Protein AF-A0A2M8PLF2-F1 (afdb_monomer)

Foldseek 3Di:
DLVVLVVVLVVLLVVQVVQCVVQPVNRDLVVVLVVLVVQLVVLVVDPDPVSSVVSLVSSVVSLVVVDCVSPVPNHVSSVCVCPPPSRVVVLVPDPVSPD

Secondary structure (DSSP, 8-state):
-HHHHHHHHHHHHHHHHHHHHHHGGG---HHHHHHHHHHHHHHHT-S-HHHHHHHHHHHHHHHHHT-TTT-GGGHHHHHHHHT-TTTHHHHHHSTTS--

Radius of gyration: 13.66 Å; Cα contacts (8 Å, |Δi|>4): 62; chains: 1; bounding box: 31×25×39 Å

Sequence (99 aa):
RKAVIRNISSELLLSLKKTYKKDGARFNQRPFYQLVFRLLHEATNLKSKALSHNVRMSIGRLLLSFNPFVCPAFTFAWIELISHRYFAPYLLNYNDGWP

Solvent-accessible surface area (backbone atoms only — not comparable to full-atom values): 5636 Å² total; per-residue (Å²): 110,77,65,55,56,50,51,50,41,54,50,50,50,52,49,51,54,50,48,35,72,73,43,52,95,69,48,73,48,62,67,61,39,52,52,54,49,49,54,52,55,51,31,72,68,43,88,47,64,68,59,22,49,53,48,50,54,49,50,52,54,39,51,63,72,51,32,49,90,78,32,62,84,41,34,68,54,49,53,52,55,57,63,27,85,86,42,33,62,50,38,73,71,36,80,86,58,54,136

Mean predicted aligned error: 5.63 Å

Structure (mmCIF, N/CA/C/O backbone):
data_AF-A0A2M8PLF2-F1
#
_entry.id   AF-A0A2M8PLF2-F1
#
loop_
_atom_site.group_PDB
_atom_site.id
_atom_site.type_symbol
_atom_site.label_atom_id
_atom_site.label_alt_id
_atom_site.label_comp_id
_atom_site.label_asym_id
_atom_site.label_entity_id
_atom_site.label_seq_id
_atom_site.pdbx_PDB_ins_code
_atom_site.Cartn_x
_atom_site.Cartn_y
_atom_site.Cartn_z
_atom_site.occupancy
_atom_site.B_iso_or_equiv
_atom_site.auth_seq_id
_atom_site.auth_comp_id
_atom_site.auth_asym_id
_atom_site.auth_atom_id
_atom_site.pdbx_PDB_model_num
ATOM 1 N N . ARG A 1 1 ? 18.774 -5.215 -0.505 1.00 50.19 1 ARG A N 1
ATOM 2 C CA . ARG A 1 1 ? 17.690 -4.371 -1.085 1.00 50.19 1 ARG A CA 1
ATOM 3 C C . ARG A 1 1 ? 16.289 -4.981 -0.909 1.00 50.19 1 ARG A C 1
ATOM 5 O O . ARG A 1 1 ? 15.478 -4.328 -0.273 1.00 50.19 1 ARG A O 1
ATOM 12 N N . LYS A 1 2 ? 16.004 -6.234 -1.323 1.00 54.06 2 LYS A N 1
ATOM 13 C CA . LYS A 1 2 ? 14.725 -6.930 -0.994 1.00 54.06 2 LYS A CA 1
ATOM 14 C C . LYS A 1 2 ? 14.426 -7.000 0.518 1.00 54.06 2 LYS A C 1
ATOM 16 O O . LYS A 1 2 ? 13.275 -6.872 0.914 1.00 54.06 2 LYS A O 1
ATOM 21 N N . ALA A 1 3 ? 15.459 -7.170 1.350 1.00 59.16 3 ALA A N 1
ATOM 22 C CA . ALA A 1 3 ? 15.332 -7.156 2.812 1.00 59.16 3 ALA A CA 1
ATOM 23 C C . ALA A 1 3 ? 14.848 -5.800 3.358 1.00 59.16 3 ALA A C 1
ATOM 25 O O . ALA A 1 3 ? 13.998 -5.770 4.232 1.00 59.16 3 ALA A O 1
ATOM 26 N N . VAL A 1 4 ? 15.306 -4.684 2.779 1.00 64.06 4 VAL A N 1
ATOM 27 C CA . VAL A 1 4 ? 14.943 -3.332 3.239 1.00 64.06 4 VAL A CA 1
ATOM 28 C C . VAL A 1 4 ? 13.453 -3.071 3.035 1.00 64.06 4 VAL A C 1
ATOM 30 O O . VAL A 1 4 ? 12.776 -2.649 3.960 1.00 64.06 4 VAL A O 1
ATOM 33 N N . ILE A 1 5 ? 12.908 -3.395 1.856 1.00 62.25 5 ILE A N 1
ATOM 34 C CA . ILE A 1 5 ? 11.479 -3.169 1.591 1.00 62.25 5 ILE A CA 1
ATOM 35 C C . ILE A 1 5 ? 10.602 -4.099 2.439 1.00 62.25 5 ILE A C 1
ATOM 37 O O . ILE A 1 5 ? 9.526 -3.704 2.878 1.00 62.25 5 ILE A O 1
ATOM 41 N N . ARG A 1 6 ? 11.075 -5.316 2.729 1.00 65.88 6 ARG A N 1
ATOM 42 C CA . ARG A 1 6 ? 10.396 -6.232 3.652 1.00 65.88 6 ARG A CA 1
ATOM 43 C C . ARG A 1 6 ? 10.349 -5.659 5.070 1.00 65.88 6 ARG A C 1
ATOM 45 O O . ARG A 1 6 ? 9.278 -5.659 5.663 1.00 65.88 6 ARG A O 1
ATOM 52 N N . ASN A 1 7 ? 11.466 -5.113 5.552 1.00 73.19 7 ASN A N 1
ATOM 53 C CA . ASN A 1 7 ? 11.553 -4.474 6.865 1.00 73.19 7 ASN A CA 1
ATOM 54 C C . ASN A 1 7 ? 10.627 -3.250 6.945 1.00 73.19 7 ASN A C 1
ATOM 56 O O . ASN A 1 7 ? 9.837 -3.147 7.878 1.00 73.19 7 ASN A O 1
ATOM 60 N N . ILE A 1 8 ? 10.621 -2.399 5.911 1.00 75.94 8 ILE A N 1
ATOM 61 C CA . ILE A 1 8 ? 9.697 -1.257 5.809 1.00 75.94 8 ILE A CA 1
ATOM 62 C C . ILE A 1 8 ? 8.240 -1.735 5.813 1.00 75.94 8 ILE A C 1
ATOM 64 O O . ILE A 1 8 ? 7.411 -1.171 6.518 1.00 75.94 8 ILE A O 1
ATOM 68 N N . SER A 1 9 ? 7.916 -2.801 5.074 1.00 71.38 9 SER A N 1
ATOM 69 C CA . SER A 1 9 ? 6.558 -3.366 5.045 1.00 71.38 9 SER A CA 1
ATOM 70 C C . SER A 1 9 ? 6.124 -3.838 6.435 1.00 71.38 9 SER A C 1
ATOM 72 O O . SER A 1 9 ? 5.023 -3.516 6.876 1.00 71.38 9 SER A O 1
ATOM 74 N N . SER A 1 10 ? 6.994 -4.562 7.150 1.00 76.00 10 SER A N 1
ATOM 75 C CA . SER A 1 10 ? 6.705 -5.031 8.508 1.00 76.00 10 SER A CA 1
ATOM 76 C C . SER A 1 10 ? 6.600 -3.893 9.520 1.00 76.00 10 SER A C 1
ATOM 78 O O . SER A 1 10 ? 5.712 -3.921 10.366 1.00 76.00 10 SER A O 1
ATOM 80 N N . GLU A 1 11 ? 7.453 -2.874 9.424 1.00 83.69 11 GLU A N 1
ATOM 81 C CA . GLU A 1 11 ? 7.410 -1.707 10.309 1.00 83.69 11 GLU A CA 1
ATOM 82 C C . GLU A 1 11 ? 6.154 -0.871 10.075 1.00 83.69 11 GLU A C 1
ATOM 84 O O . GLU A 1 11 ? 5.477 -0.500 11.034 1.00 83.69 11 GLU A O 1
ATOM 89 N N . LEU A 1 12 ? 5.783 -0.640 8.812 1.00 82.81 12 LEU A N 1
ATOM 90 C CA . LEU A 1 12 ? 4.529 0.020 8.463 1.00 82.81 12 LEU A CA 1
ATOM 91 C C . LEU A 1 12 ? 3.329 -0.781 8.964 1.00 82.81 12 LEU A C 1
ATOM 93 O O . LEU A 1 12 ? 2.391 -0.190 9.491 1.00 82.81 12 LEU A O 1
ATOM 97 N N . LEU A 1 13 ? 3.371 -2.114 8.874 1.00 79.56 13 LEU A N 1
ATOM 98 C CA . LEU A 1 13 ? 2.301 -2.981 9.369 1.00 79.56 13 LEU A CA 1
ATOM 99 C C . LEU A 1 13 ? 2.159 -2.910 10.881 1.00 79.56 13 LEU A C 1
ATOM 101 O O . LEU A 1 13 ? 1.045 -2.811 11.397 1.00 79.56 13 LEU A O 1
ATOM 105 N N . LEU A 1 14 ? 3.282 -2.916 11.591 1.00 84.75 14 LEU A N 1
ATOM 106 C CA . LEU A 1 14 ? 3.307 -2.751 13.037 1.00 84.75 14 LEU A CA 1
ATOM 107 C C . LEU A 1 14 ? 2.818 -1.363 13.451 1.00 84.75 14 LEU A C 1
ATOM 109 O O . LEU A 1 14 ? 2.015 -1.264 14.376 1.00 84.75 14 LEU A O 1
ATOM 113 N N . SER A 1 15 ? 3.269 -0.310 12.769 1.00 87.12 15 SER A N 1
ATOM 114 C CA . SER A 1 15 ? 2.852 1.072 13.023 1.00 87.12 15 SER A CA 1
ATOM 115 C C . SER A 1 15 ? 1.349 1.239 12.813 1.00 87.12 15 SER A C 1
ATOM 117 O O . SER A 1 15 ? 0.645 1.689 13.712 1.00 87.12 15 SER A O 1
ATOM 119 N N . LEU A 1 16 ? 0.830 0.752 11.686 1.00 84.50 16 LEU A N 1
ATOM 120 C CA . LEU A 1 16 ? -0.585 0.833 11.347 1.00 84.50 16 LEU A CA 1
ATOM 121 C C . LEU A 1 16 ? -1.448 0.090 12.374 1.00 84.50 16 LEU A C 1
ATOM 123 O O . LEU A 1 16 ? -2.393 0.662 12.913 1.00 84.50 16 LEU A O 1
ATOM 127 N N . LYS A 1 17 ? -1.083 -1.149 12.733 1.00 83.75 17 LYS A N 1
ATOM 128 C CA . LYS A 1 17 ? -1.794 -1.918 13.769 1.00 83.75 17 LYS A CA 1
ATOM 129 C C . LYS A 1 17 ? -1.746 -1.240 15.139 1.00 83.75 17 LYS A C 1
ATOM 131 O O . LYS A 1 17 ? -2.743 -1.273 15.857 1.00 83.75 17 LYS A O 1
ATOM 136 N N . LYS A 1 18 ? -0.613 -0.640 15.517 1.00 86.69 18 LYS A N 1
ATOM 137 C CA . LYS A 1 18 ? -0.469 0.103 16.781 1.00 86.69 18 LYS A CA 1
ATOM 138 C C . LYS A 1 18 ? -1.365 1.340 16.803 1.00 86.69 18 LYS A C 1
ATOM 140 O O . LYS A 1 18 ? -2.100 1.521 17.770 1.00 86.69 18 LYS A O 1
ATOM 145 N N . THR A 1 19 ? -1.350 2.144 15.742 1.00 86.12 19 THR A N 1
ATOM 146 C CA . THR A 1 19 ? -2.194 3.341 15.625 1.00 86.12 19 THR A CA 1
ATOM 147 C C . THR A 1 19 ? -3.672 2.968 15.608 1.00 86.12 19 THR A C 1
ATOM 149 O O . THR A 1 19 ? -4.456 3.566 16.333 1.00 86.12 19 THR A O 1
ATOM 152 N N . TYR A 1 20 ? -4.055 1.913 14.885 1.00 86.00 20 TYR A N 1
ATOM 153 C CA . TYR A 1 20 ? -5.432 1.420 14.903 1.00 86.00 20 TYR A CA 1
ATOM 154 C C . TYR A 1 20 ? -5.871 0.948 16.295 1.00 86.00 20 TYR A C 1
ATOM 156 O O . TYR A 1 20 ? -6.949 1.314 16.751 1.00 86.00 20 TYR A O 1
ATOM 164 N N . LYS A 1 21 ? -5.031 0.188 17.012 1.00 85.69 21 LYS A N 1
ATOM 165 C CA . LYS A 1 21 ? -5.330 -0.226 18.394 1.00 85.69 21 LYS A CA 1
ATOM 166 C C . LYS A 1 21 ? -5.501 0.960 19.344 1.00 85.69 21 LYS A C 1
ATOM 168 O O . LYS A 1 21 ? -6.278 0.858 20.286 1.00 85.69 21 LYS A O 1
ATOM 173 N N . LYS A 1 22 ? -4.761 2.047 19.119 1.00 88.31 22 LYS A N 1
ATOM 174 C CA . LYS A 1 22 ? -4.817 3.258 19.942 1.00 88.31 22 LYS A CA 1
ATOM 175 C C . LYS A 1 22 ? -6.053 4.109 19.638 1.00 88.31 22 LYS A C 1
A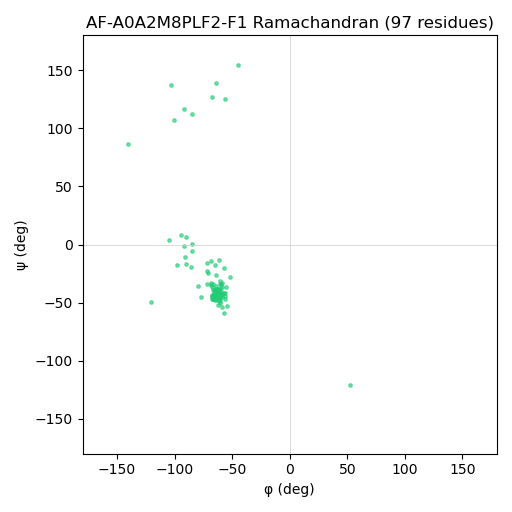TOM 177 O O . LYS A 1 22 ? -6.718 4.558 20.564 1.00 88.31 22 LYS A O 1
ATOM 182 N N . ASP A 1 23 ? -6.350 4.316 18.358 1.00 85.94 23 ASP A N 1
ATOM 183 C CA . ASP A 1 23 ? -7.337 5.307 17.913 1.00 85.94 23 ASP A CA 1
ATOM 184 C C . ASP A 1 23 ? -8.717 4.691 17.611 1.00 85.94 23 ASP A C 1
ATOM 186 O O . ASP A 1 23 ? -9.720 5.407 17.546 1.00 85.94 23 ASP A O 1
ATOM 190 N N . GLY A 1 24 ? -8.792 3.367 17.433 1.00 85.00 24 GLY A N 1
ATOM 191 C CA . GLY A 1 24 ? -10.026 2.626 17.176 1.00 85.00 24 GLY A CA 1
ATOM 192 C C . GLY A 1 24 ? -10.819 3.202 16.000 1.00 85.00 24 GLY A C 1
ATOM 193 O O . GLY A 1 24 ? -10.311 3.319 14.886 1.00 85.00 24 GLY A O 1
ATOM 194 N N . ALA A 1 25 ? -12.064 3.610 16.260 1.00 82.12 25 ALA A N 1
ATOM 195 C CA . ALA A 1 25 ? -12.953 4.211 15.261 1.00 82.12 25 ALA A CA 1
ATOM 196 C C . ALA A 1 25 ? -12.471 5.574 14.724 1.00 82.12 25 ALA A C 1
ATOM 198 O O . ALA A 1 25 ? -12.932 6.014 13.675 1.00 82.12 25 ALA A O 1
ATOM 199 N N . ARG A 1 26 ? -11.546 6.252 15.418 1.00 86.62 26 ARG A N 1
ATOM 200 C CA . ARG A 1 26 ? -10.954 7.527 14.975 1.00 86.62 26 ARG A CA 1
ATOM 201 C C . ARG A 1 26 ? -9.691 7.337 14.136 1.00 86.62 26 ARG A C 1
ATOM 203 O O . ARG A 1 26 ? -9.020 8.317 13.816 1.00 86.62 26 ARG A O 1
ATOM 210 N N . PHE A 1 27 ? -9.346 6.095 13.798 1.00 89.56 27 PHE A N 1
ATOM 211 C CA . PHE A 1 27 ? -8.165 5.792 13.006 1.00 89.56 27 PHE A CA 1
ATOM 212 C C . PHE A 1 27 ? -8.178 6.537 11.667 1.00 89.56 27 PHE A C 1
ATOM 214 O O . PHE A 1 27 ? -9.101 6.412 10.862 1.00 89.56 27 PHE A O 1
ATOM 221 N N . ASN A 1 28 ? -7.109 7.288 11.410 1.00 89.62 28 ASN A N 1
ATOM 222 C CA . ASN A 1 28 ? -6.935 8.012 10.163 1.00 89.62 28 ASN A CA 1
ATOM 223 C C . ASN A 1 28 ? -5.992 7.245 9.226 1.00 89.62 28 ASN A C 1
ATOM 225 O O . ASN A 1 28 ? -4.777 7.241 9.414 1.00 89.62 28 ASN A O 1
ATOM 229 N N . GLN A 1 29 ? -6.546 6.641 8.174 1.00 90.56 29 GLN A N 1
ATOM 230 C CA . GLN A 1 29 ? -5.778 5.930 7.142 1.00 90.56 29 GLN A CA 1
ATOM 231 C C . GLN A 1 29 ? -4.973 6.858 6.208 1.00 90.56 29 GLN A C 1
ATOM 233 O O . GLN A 1 29 ? -4.060 6.401 5.517 1.00 90.56 29 GLN A O 1
ATOM 238 N N . ARG A 1 30 ? -5.279 8.165 6.178 1.00 92.44 30 ARG A N 1
ATOM 239 C CA . ARG A 1 30 ? -4.728 9.128 5.207 1.00 92.44 30 ARG A CA 1
ATOM 240 C C . ARG A 1 30 ? -3.199 9.274 5.250 1.00 92.44 30 ARG A C 1
ATOM 242 O O . ARG A 1 30 ? -2.610 9.303 4.171 1.00 92.44 30 ARG A O 1
ATOM 249 N N . PRO A 1 31 ? -2.524 9.330 6.415 1.00 91.25 31 PRO A N 1
ATOM 250 C CA . PRO A 1 31 ? -1.064 9.422 6.459 1.00 91.25 31 PRO A CA 1
ATOM 251 C C . PRO A 1 31 ? -0.380 8.186 5.860 1.00 91.25 31 PRO A C 1
ATOM 253 O O . PRO A 1 31 ? 0.585 8.312 5.109 1.00 91.25 31 PRO A O 1
ATOM 256 N N . PHE A 1 32 ? -0.916 6.992 6.137 1.00 90.62 32 PHE A N 1
ATOM 257 C CA . PHE A 1 32 ? -0.395 5.733 5.597 1.00 90.62 32 PHE A CA 1
ATOM 258 C C . PHE A 1 32 ? -0.602 5.651 4.086 1.00 90.62 32 PHE A C 1
ATOM 260 O O . PHE A 1 32 ? 0.334 5.328 3.355 1.00 90.62 32 PHE A O 1
ATOM 267 N N . TYR A 1 33 ? -1.796 6.022 3.615 1.00 93.00 33 TYR A N 1
ATOM 268 C CA . TYR A 1 33 ? -2.076 6.160 2.189 1.00 93.00 33 TYR A CA 1
ATOM 269 C C . TYR A 1 33 ? -1.076 7.103 1.510 1.00 93.00 33 TYR A C 1
ATOM 271 O O . TYR A 1 33 ? -0.427 6.719 0.541 1.00 93.00 33 TYR A O 1
ATOM 279 N N . GLN A 1 34 ? -0.903 8.317 2.045 1.00 93.19 34 GLN A N 1
ATOM 280 C CA . GLN A 1 34 ? -0.023 9.331 1.464 1.00 93.19 34 GLN A CA 1
ATOM 281 C C . GLN A 1 34 ? 1.424 8.855 1.374 1.00 93.19 34 GLN A C 1
ATOM 283 O O . GLN A 1 34 ? 2.086 9.121 0.373 1.00 93.19 34 GLN A O 1
ATOM 288 N N . LEU A 1 35 ? 1.916 8.151 2.394 1.00 91.06 35 LEU A N 1
ATOM 289 C CA . LEU A 1 35 ? 3.265 7.599 2.386 1.00 91.06 35 LEU A CA 1
ATOM 290 C C . LEU A 1 35 ? 3.444 6.575 1.257 1.00 91.06 35 LEU A C 1
ATOM 292 O O . LEU A 1 35 ? 4.361 6.713 0.448 1.00 91.06 35 LEU A O 1
ATOM 296 N N . VAL A 1 36 ? 2.555 5.580 1.170 1.00 90.44 36 VAL A N 1
ATOM 297 C CA . VAL A 1 36 ? 2.638 4.529 0.140 1.00 90.44 36 VAL A CA 1
ATOM 298 C C . VAL A 1 36 ? 2.441 5.116 -1.258 1.00 90.44 36 VAL A C 1
ATOM 300 O O . VAL A 1 36 ? 3.185 4.781 -2.179 1.00 90.44 36 VAL A O 1
ATOM 303 N N . PHE A 1 37 ? 1.500 6.046 -1.412 1.00 93.00 37 PHE A N 1
ATOM 304 C CA . PHE A 1 37 ? 1.255 6.745 -2.667 1.00 93.00 37 PHE A CA 1
ATOM 305 C C . PHE A 1 37 ? 2.473 7.553 -3.133 1.00 93.00 37 PHE A C 1
ATOM 307 O O . PHE A 1 37 ? 2.858 7.472 -4.298 1.00 93.00 37 PHE A O 1
ATOM 314 N N . ARG A 1 38 ? 3.121 8.304 -2.233 1.00 92.56 38 ARG A N 1
ATOM 315 C CA . ARG A 1 38 ? 4.331 9.070 -2.567 1.00 92.56 38 ARG A CA 1
ATOM 316 C C . ARG A 1 38 ? 5.473 8.159 -3.005 1.00 92.56 38 ARG A C 1
ATOM 318 O O . ARG A 1 38 ? 6.107 8.460 -4.009 1.00 92.56 38 ARG A O 1
ATOM 325 N N . LEU A 1 39 ? 5.679 7.031 -2.322 1.00 90.12 39 LEU A N 1
ATOM 326 C CA . LEU A 1 39 ? 6.674 6.027 -2.720 1.00 90.12 39 LEU A CA 1
ATOM 327 C C . LEU A 1 39 ? 6.371 5.441 -4.105 1.00 90.12 39 LEU A C 1
ATOM 329 O O . LEU A 1 39 ? 7.274 5.271 -4.922 1.00 90.12 39 LEU A O 1
ATOM 333 N N . LEU A 1 40 ? 5.098 5.157 -4.389 1.00 91.38 40 LEU A N 1
ATOM 334 C CA . LEU A 1 40 ? 4.655 4.676 -5.696 1.00 91.38 40 LEU A CA 1
ATOM 335 C C . LEU A 1 40 ? 4.902 5.718 -6.797 1.00 91.38 40 LEU A C 1
ATOM 337 O O . LEU A 1 40 ? 5.410 5.377 -7.863 1.00 91.38 40 LEU A O 1
ATOM 341 N N . HIS A 1 41 ? 4.566 6.981 -6.539 1.00 92.50 41 HIS A N 1
ATOM 342 C CA . HIS A 1 41 ? 4.789 8.085 -7.469 1.00 92.50 41 HIS A CA 1
ATOM 343 C C . HIS A 1 41 ? 6.283 8.356 -7.704 1.00 92.50 41 HIS A C 1
ATOM 345 O O . HIS A 1 41 ? 6.720 8.611 -8.821 1.00 92.50 41 HIS A O 1
ATOM 351 N N . GLU A 1 42 ? 7.111 8.263 -6.668 1.00 90.56 42 GLU A N 1
ATOM 352 C CA . GLU A 1 42 ? 8.558 8.377 -6.829 1.00 90.56 42 GLU A CA 1
ATOM 353 C C . GLU A 1 42 ? 9.113 7.216 -7.667 1.00 90.56 42 GLU A C 1
ATOM 355 O O . GLU A 1 42 ? 9.941 7.427 -8.555 1.00 90.56 42 GLU A O 1
ATOM 360 N N . ALA A 1 43 ? 8.578 6.004 -7.482 1.00 90.00 43 ALA A N 1
ATOM 361 C CA . ALA A 1 43 ? 8.959 4.838 -8.271 1.00 90.00 43 ALA A CA 1
ATOM 362 C C . ALA A 1 43 ? 8.674 5.005 -9.773 1.00 90.00 43 ALA A C 1
ATOM 364 O O . ALA A 1 43 ? 9.426 4.461 -10.589 1.00 90.00 43 ALA A O 1
ATOM 365 N N . THR A 1 44 ? 7.635 5.755 -10.164 1.00 89.00 44 THR A N 1
ATOM 366 C CA . THR A 1 44 ? 7.365 6.050 -11.583 1.00 89.00 44 THR A CA 1
ATOM 367 C C . THR A 1 44 ? 8.369 7.023 -12.196 1.00 89.00 44 THR A C 1
ATOM 369 O O . THR A 1 44 ? 8.575 6.978 -13.404 1.00 89.00 44 THR A O 1
ATOM 372 N N . ASN A 1 45 ? 9.037 7.843 -11.380 1.00 90.56 45 ASN A N 1
ATOM 373 C CA . ASN A 1 45 ? 10.004 8.850 -11.834 1.00 90.56 45 ASN A CA 1
ATOM 374 C C . ASN A 1 45 ? 11.454 8.332 -11.870 1.00 90.56 45 ASN A C 1
ATOM 376 O O . ASN A 1 45 ? 12.374 9.055 -12.259 1.00 90.56 45 ASN A O 1
ATOM 380 N N . LEU A 1 46 ? 11.691 7.078 -11.471 1.00 91.00 46 LEU A N 1
ATOM 381 C CA . LEU A 1 46 ? 13.021 6.474 -11.500 1.00 91.00 46 LEU A CA 1
ATOM 382 C C . LEU A 1 46 ? 13.510 6.273 -12.942 1.00 91.00 46 LEU A C 1
ATOM 384 O O . LEU A 1 46 ? 12.873 5.588 -13.739 1.00 91.00 46 LEU A O 1
ATOM 388 N N . LYS A 1 47 ? 14.714 6.780 -13.245 1.00 89.12 47 LYS A N 1
ATOM 389 C CA . LYS A 1 47 ? 15.351 6.656 -14.573 1.00 89.12 47 LYS A CA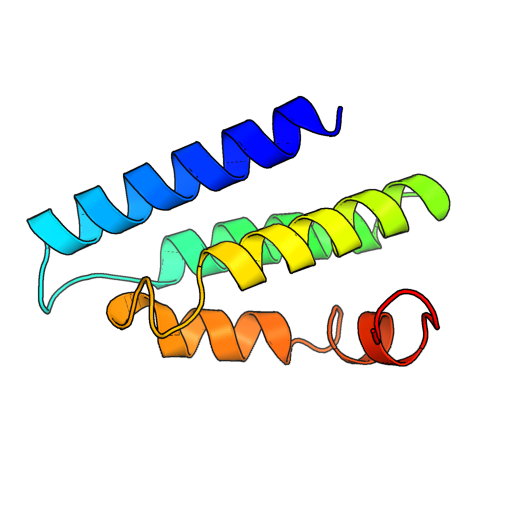 1
ATOM 390 C C . LYS A 1 47 ? 15.583 5.200 -14.999 1.00 89.12 47 LYS A C 1
ATOM 392 O O . LYS A 1 47 ? 15.510 4.869 -16.179 1.00 89.12 47 LYS A O 1
ATOM 397 N N . SER A 1 48 ? 15.874 4.316 -14.043 1.00 93.00 48 SER A N 1
ATOM 398 C CA . SER A 1 48 ? 16.073 2.890 -14.311 1.00 93.00 48 SER A CA 1
ATOM 399 C C . SER A 1 48 ? 14.733 2.153 -14.332 1.00 93.00 48 SER A C 1
ATOM 401 O O . SER A 1 48 ? 14.110 1.960 -13.285 1.00 93.00 48 SER A O 1
ATOM 403 N N . LYS A 1 49 ? 14.329 1.664 -15.513 1.00 87.69 49 LYS A N 1
ATOM 404 C CA . LYS A 1 49 ? 13.113 0.847 -15.691 1.00 87.69 49 LYS A CA 1
ATOM 405 C C . LYS A 1 49 ? 13.116 -0.402 -14.801 1.00 87.69 49 LYS A C 1
ATOM 407 O O . LYS A 1 49 ? 12.105 -0.707 -14.177 1.00 87.69 49 LYS A O 1
ATOM 412 N N . ALA A 1 50 ? 14.259 -1.080 -14.683 1.00 88.12 50 ALA A N 1
ATOM 413 C CA . ALA A 1 50 ? 14.400 -2.273 -13.847 1.00 88.12 50 ALA A CA 1
ATOM 414 C C . ALA A 1 50 ? 14.239 -1.957 -12.351 1.00 88.12 50 ALA A C 1
ATOM 416 O O . ALA A 1 50 ? 13.575 -2.692 -11.620 1.00 88.12 50 ALA A O 1
ATOM 417 N N . LEU A 1 51 ? 14.816 -0.846 -11.879 1.00 87.62 51 LEU A N 1
ATOM 418 C CA . LEU A 1 51 ? 14.636 -0.413 -10.493 1.00 87.62 51 LEU A CA 1
ATOM 419 C C . LEU A 1 51 ? 13.180 -0.010 -10.228 1.00 87.62 51 LEU A C 1
ATOM 421 O O . LEU A 1 51 ? 12.603 -0.448 -9.237 1.00 87.62 51 LEU A O 1
ATOM 425 N N . SER A 1 52 ? 12.582 0.755 -11.144 1.00 89.81 52 SER A N 1
ATOM 426 C CA . SER A 1 52 ? 11.173 1.151 -11.093 1.00 89.81 52 SER A CA 1
ATOM 427 C C . SER A 1 52 ? 10.234 -0.057 -11.019 1.00 89.81 52 SER A C 1
ATOM 429 O O . SER A 1 52 ? 9.322 -0.080 -10.193 1.00 89.81 52 SER A O 1
ATOM 431 N N . HIS A 1 53 ? 10.483 -1.093 -11.828 1.00 88.50 53 HIS A N 1
ATOM 432 C CA . HIS A 1 53 ? 9.737 -2.350 -11.769 1.00 88.50 53 HIS A CA 1
ATOM 433 C C . HIS A 1 53 ? 9.876 -3.036 -10.412 1.00 88.50 53 HIS A C 1
ATOM 435 O O . HIS A 1 53 ? 8.879 -3.344 -9.762 1.00 88.50 53 HIS A O 1
ATOM 441 N N . ASN A 1 54 ? 11.108 -3.205 -9.929 1.00 87.50 54 ASN A N 1
ATOM 442 C CA . ASN A 1 54 ? 11.357 -3.855 -8.646 1.00 87.50 54 ASN A CA 1
ATOM 443 C C . ASN A 1 54 ? 10.671 -3.142 -7.474 1.00 87.50 54 ASN A C 1
ATOM 445 O O . ASN A 1 54 ? 10.097 -3.806 -6.613 1.00 87.50 54 ASN A O 1
ATOM 449 N N . VAL A 1 55 ? 10.708 -1.806 -7.442 1.00 87.81 55 VAL A N 1
ATOM 450 C CA . VAL A 1 55 ? 10.058 -1.019 -6.385 1.00 87.81 55 VAL A CA 1
ATOM 451 C C . VAL A 1 55 ? 8.539 -1.161 -6.464 1.00 87.81 55 VAL A C 1
ATOM 453 O O . VAL A 1 55 ? 7.916 -1.462 -5.447 1.00 87.81 55 VAL A O 1
ATOM 456 N N . ARG A 1 56 ? 7.940 -1.034 -7.656 1.00 89.12 56 ARG A N 1
ATOM 457 C CA . ARG A 1 56 ? 6.489 -1.206 -7.842 1.00 89.12 56 ARG A CA 1
ATOM 458 C C . ARG A 1 56 ? 6.018 -2.607 -7.453 1.00 89.12 56 ARG A C 1
ATOM 460 O O . ARG A 1 56 ? 5.067 -2.730 -6.688 1.00 89.12 56 ARG A O 1
ATOM 467 N N . MET A 1 57 ? 6.731 -3.657 -7.860 1.00 88.75 57 MET A N 1
ATOM 468 C CA . MET A 1 57 ? 6.407 -5.032 -7.452 1.00 88.75 57 MET A CA 1
ATOM 469 C C . MET A 1 57 ? 6.561 -5.248 -5.944 1.00 88.75 57 MET A C 1
ATOM 471 O O . MET A 1 57 ? 5.788 -5.979 -5.325 1.00 88.75 57 MET A O 1
ATOM 475 N N . SER A 1 58 ? 7.540 -4.603 -5.315 1.00 87.19 58 SER A N 1
ATOM 476 C CA . SER A 1 58 ? 7.667 -4.626 -3.861 1.00 87.19 58 SER A CA 1
ATOM 477 C C . SER A 1 58 ? 6.526 -3.893 -3.149 1.00 87.19 58 SER A C 1
ATOM 479 O O . SER A 1 58 ? 6.072 -4.386 -2.119 1.00 87.19 58 SER A O 1
ATOM 481 N N . ILE A 1 59 ? 6.021 -2.785 -3.702 1.00 88.56 59 ILE A N 1
ATOM 482 C CA . ILE A 1 59 ? 4.812 -2.109 -3.207 1.00 88.56 59 ILE A CA 1
ATOM 483 C C . ILE A 1 59 ? 3.584 -3.019 -3.362 1.00 88.56 59 ILE A C 1
ATOM 485 O O . ILE A 1 59 ? 2.790 -3.121 -2.435 1.00 88.56 59 ILE A O 1
ATOM 489 N N . GLY A 1 60 ? 3.461 -3.760 -4.467 1.00 89.50 60 GLY A N 1
ATOM 490 C CA . GLY A 1 60 ? 2.394 -4.754 -4.635 1.00 89.50 60 GLY A CA 1
ATOM 491 C C . GLY A 1 60 ? 2.411 -5.844 -3.563 1.00 89.50 60 GLY A C 1
ATOM 492 O O . GLY A 1 60 ? 1.387 -6.133 -2.948 1.00 89.50 60 GLY A O 1
ATOM 493 N N . ARG A 1 61 ? 3.591 -6.395 -3.254 1.00 87.31 61 ARG A N 1
ATOM 494 C CA . ARG A 1 61 ? 3.754 -7.370 -2.157 1.00 87.31 61 ARG A CA 1
ATOM 495 C C . ARG A 1 61 ? 3.432 -6.771 -0.787 1.00 87.31 61 ARG A C 1
ATOM 497 O O . ARG A 1 61 ? 2.855 -7.451 0.062 1.00 87.31 61 ARG A O 1
ATOM 504 N N . LEU A 1 62 ? 3.806 -5.510 -0.574 1.00 86.81 62 LEU A N 1
ATOM 505 C CA . LEU A 1 62 ? 3.450 -4.757 0.623 1.00 86.81 62 LEU A CA 1
ATOM 506 C C . LEU A 1 62 ? 1.923 -4.684 0.744 1.00 86.81 62 LEU A C 1
ATOM 508 O O . LEU A 1 62 ? 1.385 -5.146 1.745 1.00 86.81 62 LEU A O 1
ATOM 512 N N . LEU A 1 63 ? 1.220 -4.215 -0.292 1.00 88.81 63 LEU A N 1
ATOM 513 C CA . LEU A 1 63 ? -0.244 -4.137 -0.308 1.00 88.81 63 LEU A CA 1
ATOM 514 C C . LEU A 1 63 ? -0.889 -5.505 -0.055 1.00 88.81 63 LEU A C 1
ATOM 516 O O . LEU A 1 63 ? -1.800 -5.597 0.761 1.00 88.81 63 LEU A O 1
ATOM 520 N N . LEU A 1 64 ? -0.376 -6.585 -0.646 1.00 88.38 64 LEU A N 1
ATOM 521 C CA . LEU A 1 64 ? -0.881 -7.938 -0.385 1.00 88.38 64 LEU A CA 1
ATOM 522 C C . LEU A 1 64 ? -0.783 -8.336 1.102 1.00 88.38 64 LEU A C 1
ATOM 524 O O . LEU A 1 64 ? -1.683 -8.983 1.637 1.00 88.38 64 LEU A O 1
ATOM 528 N N . SER A 1 65 ? 0.281 -7.906 1.788 1.00 85.44 65 SER A N 1
ATOM 529 C CA . SER A 1 65 ? 0.504 -8.172 3.220 1.00 85.44 65 SER A CA 1
ATOM 530 C C . SER A 1 65 ? -0.459 -7.388 4.126 1.00 85.44 65 SER A C 1
ATOM 532 O O . SER A 1 65 ? -0.731 -7.793 5.255 1.00 85.44 65 SER A O 1
ATOM 534 N N . PHE A 1 66 ? -0.976 -6.267 3.622 1.00 83.00 66 PHE A N 1
ATOM 535 C CA . PHE A 1 66 ? -1.911 -5.358 4.284 1.00 83.00 66 PHE A CA 1
ATOM 536 C C . PHE A 1 66 ? -3.379 -5.624 3.966 1.00 83.00 66 PHE A C 1
ATOM 538 O O . PHE A 1 66 ? -4.203 -4.780 4.314 1.00 83.00 66 PHE A O 1
ATOM 545 N N . ASN A 1 67 ? -3.692 -6.725 3.276 1.00 86.19 67 ASN A N 1
ATOM 546 C CA . ASN A 1 67 ? -5.012 -6.954 2.696 1.00 86.19 67 ASN A CA 1
ATOM 547 C C . ASN A 1 67 ? -6.176 -6.620 3.664 1.00 86.19 67 ASN A C 1
ATOM 549 O O . ASN A 1 67 ? -6.015 -6.697 4.889 1.00 86.19 67 ASN A O 1
ATOM 553 N N . PRO A 1 68 ? -7.366 -6.292 3.134 1.00 89.88 68 PRO A N 1
ATOM 554 C CA . PRO A 1 68 ? -8.519 -5.904 3.949 1.00 89.88 68 PRO A CA 1
ATOM 555 C C . PRO A 1 68 ? -8.878 -6.884 5.078 1.00 89.88 68 PRO A C 1
ATOM 557 O O . PRO A 1 68 ? -9.380 -6.457 6.114 1.00 89.88 68 PRO A O 1
ATOM 560 N N . PHE A 1 69 ? -8.569 -8.179 4.935 1.00 87.94 69 PHE A N 1
ATOM 561 C CA . PHE A 1 69 ? -8.784 -9.175 5.990 1.00 87.94 69 PHE A CA 1
ATOM 562 C C . PH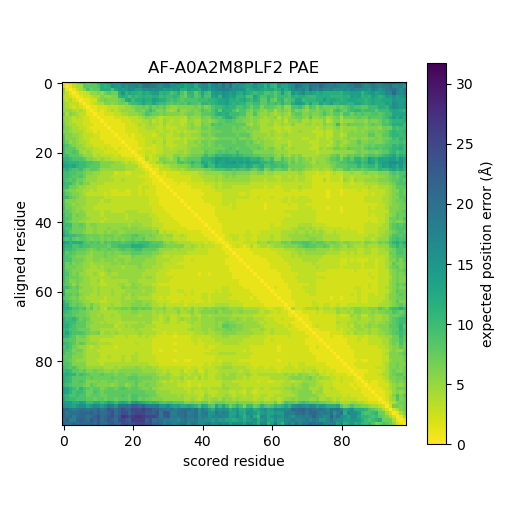E A 1 69 ? -7.804 -9.026 7.165 1.00 87.94 69 PHE A C 1
ATOM 564 O O . PHE A 1 69 ? -8.173 -9.264 8.312 1.00 87.94 69 PHE A O 1
ATOM 571 N N . VAL A 1 70 ? -6.559 -8.613 6.907 1.00 85.31 70 VAL A N 1
ATOM 572 C CA . VAL A 1 70 ? -5.539 -8.366 7.941 1.00 85.31 70 VAL A CA 1
ATOM 573 C C . VAL A 1 70 ? -5.741 -7.009 8.613 1.00 85.31 70 VAL A C 1
ATOM 575 O O . VAL A 1 70 ? -5.467 -6.869 9.810 1.00 85.31 70 VAL A O 1
ATOM 578 N N . CYS A 1 71 ? -6.183 -5.998 7.862 1.00 83.06 71 CYS A N 1
ATOM 579 C CA . CYS A 1 71 ? -6.444 -4.669 8.402 1.00 83.06 71 CYS A CA 1
ATOM 580 C C . CYS A 1 71 ? -7.702 -4.015 7.801 1.00 83.06 71 CYS A C 1
ATOM 582 O O . CYS A 1 71 ? -7.598 -3.193 6.885 1.00 83.0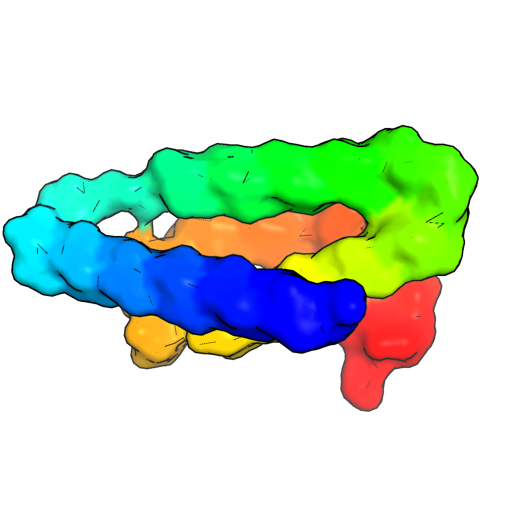6 71 CYS A O 1
ATOM 584 N N . PRO A 1 72 ? -8.888 -4.291 8.374 1.00 87.44 72 PRO A N 1
ATOM 585 C CA . PRO A 1 72 ? -10.152 -3.743 7.877 1.00 87.44 72 PRO A CA 1
ATOM 586 C C . PRO A 1 72 ? -10.193 -2.210 7.875 1.00 87.44 72 PRO A C 1
ATOM 588 O O . PRO A 1 72 ? -10.766 -1.596 6.977 1.00 87.44 72 PRO A O 1
ATOM 591 N N . ALA A 1 73 ? -9.524 -1.576 8.839 1.00 86.31 73 ALA A N 1
ATOM 592 C CA . ALA A 1 73 ? -9.477 -0.122 8.982 1.00 86.31 73 ALA A CA 1
ATOM 593 C C . ALA A 1 73 ? -8.702 0.602 7.867 1.00 86.31 73 ALA A C 1
ATOM 595 O O . ALA A 1 73 ? -8.805 1.819 7.740 1.00 86.31 73 ALA A O 1
ATOM 596 N N . PHE A 1 74 ? -7.928 -0.134 7.065 1.00 89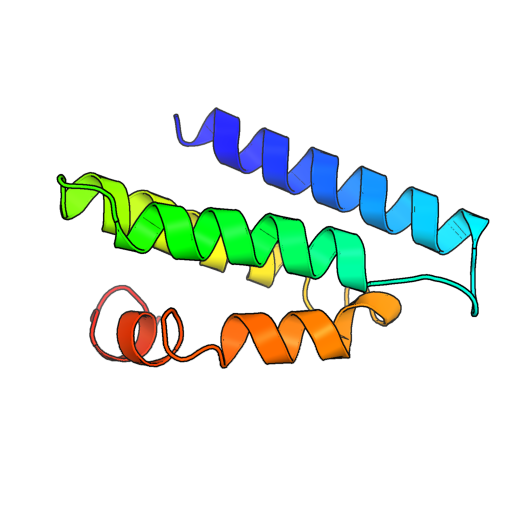.94 74 PHE A N 1
ATOM 597 C CA . PHE A 1 74 ? -7.170 0.395 5.931 1.00 89.94 74 PHE A CA 1
ATOM 598 C C . PHE A 1 74 ? -7.810 0.048 4.576 1.00 89.94 74 PHE A C 1
ATOM 600 O O . PHE A 1 74 ? -7.252 0.368 3.532 1.00 89.94 74 PHE A O 1
ATOM 607 N N . THR A 1 75 ? -8.983 -0.596 4.562 1.00 92.62 75 THR A N 1
ATOM 608 C CA . THR A 1 75 ? -9.594 -1.157 3.343 1.00 92.62 75 THR A CA 1
ATOM 609 C C . THR A 1 75 ? -9.790 -0.125 2.236 1.00 92.62 75 THR A C 1
ATOM 611 O O . THR A 1 75 ? -9.422 -0.378 1.093 1.00 92.62 75 THR A O 1
ATOM 614 N N . PHE A 1 76 ? -10.329 1.053 2.552 1.00 92.81 76 PHE A N 1
ATOM 615 C CA . PHE A 1 76 ? -10.593 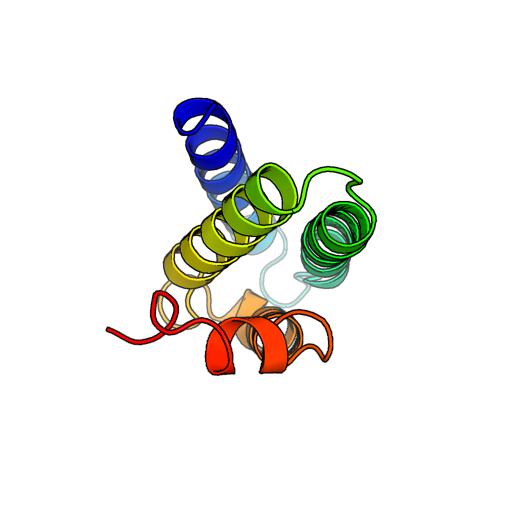2.072 1.533 1.00 92.81 76 PHE A CA 1
ATOM 616 C C . PHE A 1 76 ? -9.299 2.618 0.922 1.00 92.81 76 PHE A C 1
ATOM 618 O O . PHE A 1 76 ? -9.166 2.644 -0.299 1.00 92.81 76 PHE A O 1
ATOM 625 N N . ALA A 1 77 ? -8.316 2.972 1.755 1.00 93.88 77 ALA A N 1
ATOM 626 C CA . ALA A 1 77 ? -6.998 3.388 1.278 1.00 93.88 77 ALA A CA 1
ATOM 627 C C . ALA A 1 77 ? -6.295 2.281 0.476 1.00 93.88 77 ALA A C 1
ATOM 629 O O . ALA A 1 77 ? -5.623 2.560 -0.515 1.00 93.88 77 ALA A O 1
ATOM 630 N N . TRP A 1 78 ? -6.459 1.022 0.883 1.00 94.50 78 TRP A N 1
ATOM 631 C CA . TRP A 1 78 ? -5.917 -0.130 0.174 1.00 94.50 78 TRP A CA 1
ATOM 632 C C . TRP A 1 78 ? -6.511 -0.271 -1.235 1.00 94.50 78 TRP A C 1
ATOM 634 O O . TRP A 1 78 ? -5.757 -0.409 -2.199 1.00 94.50 78 TRP A O 1
ATOM 644 N N . ILE A 1 79 ? -7.842 -0.175 -1.365 1.00 94.31 79 ILE A N 1
ATOM 645 C CA . ILE A 1 79 ? -8.545 -0.236 -2.659 1.00 94.31 79 ILE A CA 1
ATOM 646 C C . ILE A 1 79 ? -8.120 0.929 -3.561 1.00 94.31 79 ILE A C 1
ATOM 648 O O . ILE A 1 79 ? -7.888 0.743 -4.757 1.00 94.31 79 ILE A O 1
ATOM 652 N N . GLU A 1 80 ? -7.978 2.126 -2.994 1.00 94.38 80 GLU A N 1
ATOM 653 C CA . GLU A 1 80 ? -7.538 3.307 -3.733 1.00 94.38 80 GLU A CA 1
ATOM 654 C C . GLU A 1 80 ? -6.109 3.141 -4.279 1.00 94.38 80 GLU A C 1
ATOM 656 O O . GLU A 1 80 ? -5.844 3.4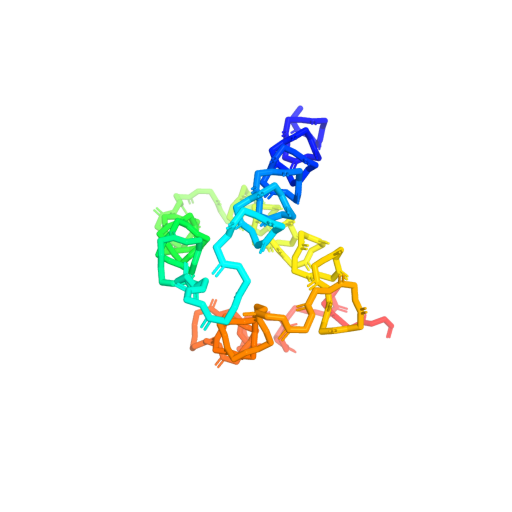68 -5.436 1.00 94.38 80 GLU A O 1
ATOM 661 N N . LEU A 1 81 ? -5.194 2.571 -3.485 1.00 94.00 81 LEU A N 1
ATOM 662 C CA . LEU A 1 81 ? -3.812 2.310 -3.900 1.00 94.00 81 LEU A CA 1
ATOM 663 C C . LEU A 1 81 ? -3.717 1.239 -4.990 1.00 94.00 81 LEU A 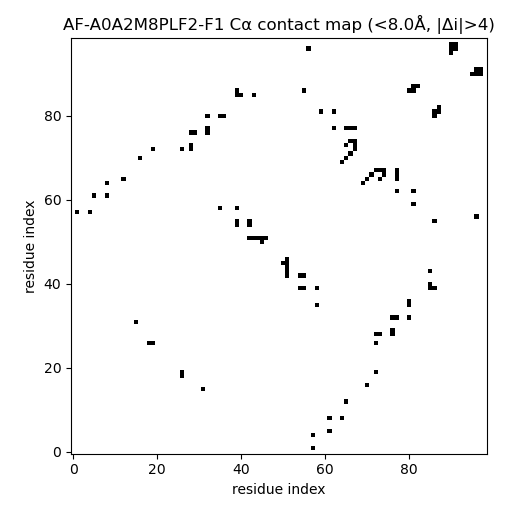C 1
ATOM 665 O O . LEU A 1 81 ? -2.989 1.437 -5.965 1.00 94.00 81 LEU A O 1
ATOM 669 N N . ILE A 1 82 ? -4.435 0.117 -4.847 1.00 91.88 82 ILE A N 1
ATOM 670 C CA . ILE A 1 82 ? -4.369 -0.970 -5.836 1.00 91.88 82 ILE A CA 1
ATOM 671 C C . ILE A 1 82 ? -5.002 -0.561 -7.171 1.00 91.88 82 ILE A C 1
ATOM 673 O O . ILE A 1 82 ? -4.485 -0.916 -8.227 1.00 91.88 82 ILE A O 1
ATOM 677 N N . SER A 1 83 ? -6.057 0.256 -7.123 1.00 92.44 83 SER A N 1
ATOM 678 C CA . SER A 1 83 ? -6.776 0.757 -8.304 1.00 92.44 83 SER A CA 1
ATOM 679 C C . SER A 1 83 ? -6.135 2.011 -8.906 1.00 92.44 83 SER A C 1
ATOM 681 O O . SER A 1 83 ? -6.634 2.563 -9.888 1.00 92.44 83 SER A O 1
ATOM 683 N N . HIS A 1 84 ? -5.034 2.500 -8.329 1.00 93.38 84 HIS A N 1
ATOM 684 C CA . HIS A 1 84 ? -4.440 3.763 -8.736 1.00 93.38 84 HIS A CA 1
ATOM 685 C C . HIS A 1 84 ? -3.928 3.709 -10.187 1.00 93.38 84 HIS A C 1
ATOM 687 O O . HIS A 1 84 ? -3.254 2.757 -10.585 1.00 93.38 84 HIS A O 1
ATOM 693 N N . ARG A 1 85 ? -4.133 4.784 -10.965 1.00 89.88 85 ARG A N 1
ATOM 694 C CA . ARG A 1 85 ? -3.748 4.878 -12.395 1.00 89.88 85 ARG A CA 1
ATOM 695 C C . ARG A 1 85 ? -2.264 4.632 -12.702 1.00 89.88 85 ARG A C 1
ATOM 697 O O . ARG A 1 85 ? -1.904 4.367 -13.838 1.00 89.88 85 ARG A O 1
ATOM 704 N N . TYR A 1 86 ? -1.390 4.757 -11.706 1.00 85.50 86 TYR A N 1
ATOM 705 C CA . TYR A 1 86 ? 0.052 4.501 -11.846 1.00 85.50 86 TYR A CA 1
ATOM 706 C C . TYR A 1 86 ? 0.452 3.058 -11.528 1.00 85.50 86 TYR A C 1
ATOM 708 O O . TYR A 1 86 ? 1.594 2.669 -11.774 1.00 85.50 86 TYR A O 1
ATOM 716 N N . PHE A 1 87 ? -0.468 2.282 -10.959 1.00 87.88 87 PHE A N 1
ATOM 717 C CA . PHE A 1 87 ? -0.203 0.951 -10.440 1.00 87.88 87 PHE A CA 1
ATOM 718 C C . PHE A 1 87 ? -1.055 -0.116 -11.116 1.00 87.88 87 PHE A C 1
ATOM 720 O O . PHE A 1 87 ? -0.491 -1.074 -11.631 1.00 87.88 87 PHE A O 1
ATOM 727 N N . ALA A 1 88 ? -2.371 0.084 -11.216 1.00 87.62 88 ALA A N 1
ATOM 728 C CA . ALA A 1 88 ? -3.278 -0.871 -11.848 1.00 87.62 88 ALA A CA 1
ATOM 729 C C . ALA A 1 88 ? -2.896 -1.182 -13.309 1.00 87.62 88 ALA 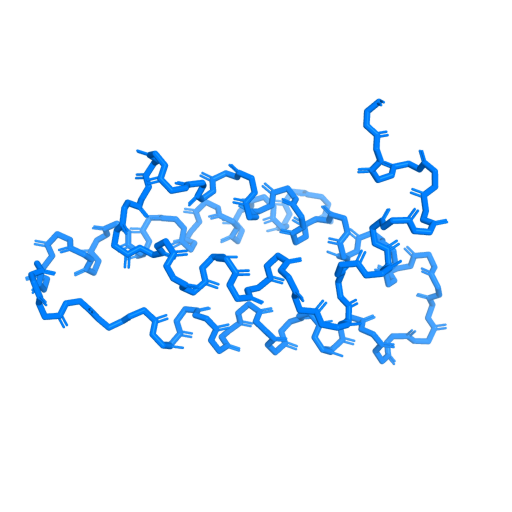A C 1
ATOM 731 O O . ALA A 1 88 ? -2.551 -2.327 -13.586 1.00 87.62 88 ALA A O 1
ATOM 732 N N . PRO A 1 89 ? -2.822 -0.213 -14.248 1.00 85.81 89 PRO A N 1
ATOM 733 C CA . PRO A 1 89 ? -2.442 -0.531 -15.628 1.00 85.81 89 PRO A CA 1
ATOM 734 C C . PRO A 1 89 ? -1.009 -1.060 -15.728 1.00 85.81 89 PRO A C 1
ATOM 736 O O . PRO A 1 89 ? -0.685 -1.812 -16.638 1.00 85.81 89 PRO A O 1
ATOM 739 N N . TYR A 1 90 ? -0.140 -0.687 -14.786 1.00 86.06 90 TYR A N 1
ATOM 740 C CA . TYR A 1 90 ? 1.222 -1.196 -14.749 1.00 86.06 90 TYR A CA 1
ATOM 741 C C . TYR A 1 90 ? 1.272 -2.691 -14.416 1.00 86.06 90 TYR A C 1
ATOM 743 O O . TYR A 1 90 ? 1.962 -3.434 -15.108 1.00 86.06 90 TYR A O 1
ATOM 751 N N . LEU A 1 91 ? 0.526 -3.120 -13.394 1.00 83.50 91 LEU A N 1
ATOM 752 C CA . LEU A 1 91 ? 0.380 -4.530 -13.037 1.00 83.50 91 LEU A CA 1
ATOM 753 C C . LEU A 1 91 ? -0.254 -5.332 -14.172 1.00 83.50 91 LEU A C 1
ATOM 755 O O . LEU A 1 91 ? 0.220 -6.416 -14.477 1.00 83.50 91 LEU A O 1
ATOM 759 N N . LEU A 1 92 ? -1.289 -4.779 -14.809 1.00 82.69 92 LEU A N 1
ATOM 760 C CA . LEU A 1 92 ? -2.023 -5.459 -15.874 1.00 82.69 92 LEU A CA 1
ATOM 761 C C . LEU A 1 92 ? -1.176 -5.676 -17.138 1.00 82.69 92 LEU A C 1
ATOM 763 O O . LEU A 1 92 ? -1.347 -6.682 -17.815 1.00 82.69 92 LEU A O 1
ATOM 767 N N . ASN A 1 93 ? -0.273 -4.740 -17.447 1.00 81.50 93 ASN A N 1
ATOM 768 C CA . ASN A 1 93 ? 0.566 -4.785 -18.648 1.00 81.50 93 ASN A CA 1
ATOM 769 C C . ASN A 1 93 ? 1.858 -5.599 -18.475 1.00 81.50 93 ASN A C 1
ATOM 771 O O . ASN A 1 93 ? 2.482 -5.964 -19.471 1.00 81.50 93 ASN A O 1
ATOM 775 N N . TYR A 1 94 ? 2.308 -5.844 -17.242 1.00 72.75 94 TYR A N 1
ATOM 776 C CA . TYR A 1 94 ? 3.462 -6.702 -16.984 1.00 72.75 94 TYR A CA 1
ATOM 777 C C . TYR A 1 94 ? 2.978 -8.136 -16.766 1.00 72.75 94 TYR A C 1
ATOM 779 O O . TYR A 1 94 ? 2.289 -8.415 -15.792 1.00 72.75 94 TYR A O 1
ATOM 787 N N . ASN A 1 95 ? 3.381 -9.055 -17.646 1.00 61.66 95 ASN A N 1
ATOM 788 C CA . ASN A 1 95 ? 2.997 -10.473 -17.584 1.00 61.66 95 ASN A CA 1
ATOM 789 C C . ASN A 1 95 ? 3.469 -11.186 -16.291 1.00 61.66 95 ASN A C 1
ATOM 791 O O . ASN A 1 95 ? 2.977 -12.259 -15.981 1.00 61.66 95 ASN A O 1
ATOM 795 N N . ASP A 1 96 ? 4.381 -10.573 -15.522 1.00 58.00 96 ASP A N 1
ATOM 796 C CA . ASP A 1 96 ? 4.826 -11.021 -14.186 1.00 58.00 96 ASP A CA 1
ATOM 797 C C . ASP A 1 96 ? 3.906 -10.542 -13.033 1.00 58.00 96 ASP A C 1
ATOM 799 O O . ASP A 1 96 ? 4.156 -10.838 -11.860 1.00 58.00 96 ASP A O 1
ATOM 803 N N . GLY A 1 97 ? 2.908 -9.701 -13.332 1.00 55.84 97 GLY A N 1
ATOM 804 C CA . GLY A 1 97 ? 1.968 -9.111 -12.371 1.00 55.84 97 GLY A CA 1
ATOM 805 C C . GLY A 1 97 ? 0.709 -9.947 -12.135 1.00 55.84 97 GLY A C 1
ATOM 806 O O . GLY A 1 97 ? 0.035 -9.753 -11.121 1.00 55.84 97 GLY A O 1
ATOM 807 N N . TRP A 1 98 ? 0.429 -10.886 -13.037 1.00 59.53 98 TRP A N 1
ATOM 808 C CA . TRP A 1 98 ? -0.606 -11.902 -12.905 1.00 59.53 98 TRP A CA 1
ATOM 809 C C . TRP A 1 98 ? 0.051 -13.243 -12.540 1.00 59.53 98 TRP A C 1
ATOM 811 O O . TRP A 1 98 ? 1.119 -13.537 -13.077 1.00 59.53 98 TRP A O 1
ATOM 821 N N . PRO A 1 99 ? -0.513 -14.014 -11.595 1.00 56.69 99 PRO A N 1
ATOM 822 C CA . PRO A 1 99 ? -0.039 -15.364 -11.306 1.00 56.69 99 PRO A CA 1
ATOM 823 C C . PRO A 1 99 ? -0.274 -16.330 -12.473 1.00 56.69 99 PRO A C 1
ATOM 825 O O . PRO A 1 99 ? -1.242 -16.115 -13.239 1.00 56.69 99 PRO A O 1
#

pLDDT: mean 84.45, std 10.2, range [50.19, 94.5]